Protein AF-A0A7X8DHG5-F1 (afdb_monomer)

Nearest PDB structures (foldseek):
  3jw3-assembly2_B  TM=5.162E-01  e=5.357E+00  Bacillus anthracis

Radius of gyration: 14.08 Å; Cα contacts (8 Å, |Δi|>4): 148; chains: 1; bounding box: 40×23×33 Å

pLDDT: mean 96.06, std 7.16, range [53.72, 98.81]

Mean predicted aligned error: 2.83 Å

Sequence (89 aa):
ADYDAIEAYLRAAEEQIPGYRVGVYGSYTVVEEMAHRGAAWHFWQTYAWSGGKKSKAANIYQHKNDVSMAGIGVDLNKSFGNEGFWYVE

Solvent-accessible surface area (backbone atoms only — not comparable to full-atom values): 5305 Å² total; per-residue (Å²): 132,68,58,70,60,52,40,53,50,38,49,57,51,37,75,72,36,85,97,59,78,42,59,46,76,34,30,32,68,55,45,52,50,36,55,74,67,64,42,45,78,27,27,35,30,35,47,93,71,18,84,85,51,81,58,90,76,42,11,29,36,38,74,46,73,77,40,76,53,98,88,39,76,40,68,46,67,46,82,70,59,75,66,74,80,78,81,79,130

Structure (mmCIF, N/CA/C/O backbone):
data_AF-A0A7X8DHG5-F1
#
_entry.id   AF-A0A7X8DHG5-F1
#
loop_
_atom_site.group_PDB
_atom_site.id
_atom_site.type_symbol
_atom_site.label_atom_id
_atom_site.label_alt_id
_atom_site.label_comp_id
_atom_site.label_asym_id
_atom_site.label_entity_id
_atom_site.label_seq_id
_atom_site.pdbx_PDB_ins_code
_atom_site.Cartn_x
_atom_site.Cartn_y
_atom_site.Cartn_z
_atom_site.occupancy
_atom_site.B_iso_or_equiv
_atom_site.auth_seq_id
_atom_site.auth_comp_id
_atom_site.auth_asym_id
_atom_site.auth_atom_id
_atom_site.pdbx_PDB_model_num
ATOM 1 N N . ALA A 1 1 ? -17.408 -3.684 -8.299 1.00 74.31 1 ALA A N 1
ATOM 2 C CA . ALA A 1 1 ? -16.124 -3.958 -7.629 1.00 74.31 1 ALA A CA 1
ATOM 3 C C . ALA A 1 1 ? -16.450 -4.440 -6.230 1.00 74.31 1 ALA A C 1
ATOM 5 O O . ALA A 1 1 ? -17.402 -3.928 -5.653 1.00 74.31 1 ALA A O 1
ATOM 6 N N . ASP A 1 2 ? -15.691 -5.396 -5.709 1.00 96.69 2 ASP A N 1
ATOM 7 C CA . ASP A 1 2 ? -16.075 -6.176 -4.524 1.00 96.69 2 ASP A CA 1
ATOM 8 C C . ASP A 1 2 ? -15.602 -5.528 -3.212 1.00 96.69 2 ASP A C 1
ATOM 10 O O . ASP A 1 2 ? -15.086 -6.195 -2.320 1.00 96.69 2 ASP A O 1
ATOM 14 N N . TYR A 1 3 ? -15.726 -4.201 -3.101 1.00 98.44 3 TYR A N 1
ATOM 15 C CA . TYR A 1 3 ? -15.118 -3.429 -2.011 1.00 98.44 3 TYR A CA 1
ATOM 16 C C . TYR A 1 3 ? -15.607 -3.831 -0.621 1.00 98.44 3 TYR A C 1
ATOM 18 O O . TYR A 1 3 ? -14.802 -3.866 0.302 1.00 98.44 3 TYR A O 1
ATOM 26 N N . ASP A 1 4 ? -16.879 -4.202 -0.483 1.00 98.69 4 ASP A N 1
ATOM 27 C CA . ASP A 1 4 ? -17.431 -4.654 0.798 1.00 98.69 4 ASP A CA 1
ATOM 28 C C . ASP A 1 4 ? -16.796 -5.980 1.243 1.00 98.69 4 ASP A C 1
ATOM 30 O O . ASP A 1 4 ? -16.473 -6.158 2.416 1.00 98.69 4 ASP A O 1
ATOM 34 N N . ALA A 1 5 ? -16.543 -6.893 0.300 1.00 98.75 5 ALA A N 1
ATOM 35 C CA . ALA A 1 5 ? -15.860 -8.151 0.588 1.00 98.75 5 ALA A CA 1
ATOM 36 C C . ALA A 1 5 ? -14.373 -7.931 0.916 1.00 98.75 5 ALA A C 1
ATOM 38 O O . ALA A 1 5 ? -13.841 -8.578 1.816 1.00 98.75 5 ALA A O 1
ATOM 39 N N . ILE A 1 6 ? -13.711 -6.996 0.222 1.00 98.62 6 ILE A N 1
ATOM 40 C CA . ILE A 1 6 ? -12.316 -6.619 0.499 1.00 98.62 6 ILE A CA 1
ATOM 41 C C . ILE A 1 6 ? -12.195 -6.017 1.903 1.00 98.62 6 ILE A C 1
ATOM 43 O O . ILE A 1 6 ? -11.325 -6.425 2.667 1.00 98.62 6 ILE A O 1
ATOM 47 N N . GLU A 1 7 ? -13.076 -5.086 2.266 1.00 98.75 7 GLU A N 1
ATOM 48 C CA . GLU A 1 7 ? -13.099 -4.493 3.603 1.00 98.75 7 GLU A CA 1
ATOM 49 C C . GLU A 1 7 ? -13.345 -5.551 4.681 1.00 98.75 7 GLU A C 1
ATOM 51 O O . GLU A 1 7 ? -12.602 -5.605 5.660 1.00 98.75 7 GLU A O 1
ATOM 56 N N . ALA A 1 8 ? -14.352 -6.411 4.494 1.00 98.75 8 ALA A N 1
ATOM 57 C CA . ALA A 1 8 ? -14.655 -7.478 5.443 1.00 98.75 8 ALA A CA 1
ATOM 58 C C . ALA A 1 8 ? -13.444 -8.397 5.665 1.00 98.75 8 ALA A C 1
ATOM 60 O O . ALA A 1 8 ? -13.130 -8.738 6.804 1.00 98.75 8 ALA A O 1
ATOM 61 N N . TYR A 1 9 ? -12.724 -8.740 4.593 1.00 98.62 9 TYR A N 1
ATOM 62 C CA . TYR A 1 9 ? -11.489 -9.514 4.684 1.00 98.62 9 TYR A CA 1
ATOM 63 C C . TYR A 1 9 ? -10.392 -8.777 5.463 1.00 98.62 9 TYR A C 1
ATOM 65 O O . TYR A 1 9 ? -9.777 -9.375 6.342 1.00 98.62 9 TYR A O 1
ATOM 73 N N . LEU A 1 10 ? -10.148 -7.493 5.176 1.00 98.69 10 LEU A N 1
ATOM 74 C CA . LEU A 1 10 ? -9.104 -6.716 5.856 1.00 98.69 10 LEU A CA 1
ATOM 75 C C . LEU A 1 10 ? -9.381 -6.580 7.358 1.00 98.69 10 LEU A C 1
ATOM 77 O O . LEU A 1 10 ? -8.469 -6.775 8.159 1.00 98.69 10 LEU A O 1
ATOM 81 N N . ARG A 1 11 ? -10.637 -6.321 7.741 1.00 98.56 11 ARG A N 1
ATOM 82 C CA . ARG A 1 11 ? -11.044 -6.238 9.152 1.00 98.56 11 ARG A CA 1
ATOM 83 C C . ARG A 1 11 ? -10.906 -7.583 9.860 1.00 98.56 11 ARG A C 1
ATOM 85 O O . ARG A 1 11 ? -10.312 -7.649 10.930 1.00 98.56 11 ARG A O 1
ATOM 92 N N . ALA A 1 12 ? -11.373 -8.664 9.234 1.00 98.56 12 ALA A N 1
ATOM 93 C CA . ALA A 1 12 ? -11.214 -10.003 9.793 1.00 98.56 12 ALA A CA 1
ATOM 94 C C . ALA A 1 12 ? -9.732 -10.390 9.936 1.00 98.56 12 ALA A C 1
ATOM 96 O O . ALA A 1 12 ? -9.349 -10.991 10.934 1.00 98.56 12 ALA A O 1
ATOM 97 N N . ALA A 1 13 ? -8.883 -10.029 8.968 1.00 98.31 13 ALA A N 1
ATOM 98 C CA . ALA A 1 13 ? -7.448 -10.274 9.046 1.00 98.31 13 ALA A CA 1
ATOM 99 C C . ALA A 1 13 ? -6.806 -9.509 10.211 1.00 98.31 13 ALA A C 1
ATOM 101 O O . ALA A 1 13 ? -6.012 -10.095 10.941 1.00 98.31 13 ALA A O 1
ATOM 102 N N . GLU A 1 14 ? -7.176 -8.240 10.410 1.00 97.94 14 GLU A N 1
ATOM 103 C CA . GLU A 1 14 ? -6.697 -7.413 11.523 1.00 97.94 14 GLU A CA 1
ATOM 104 C C . GLU A 1 14 ? -6.986 -8.048 12.890 1.00 97.94 14 GLU A C 1
ATOM 106 O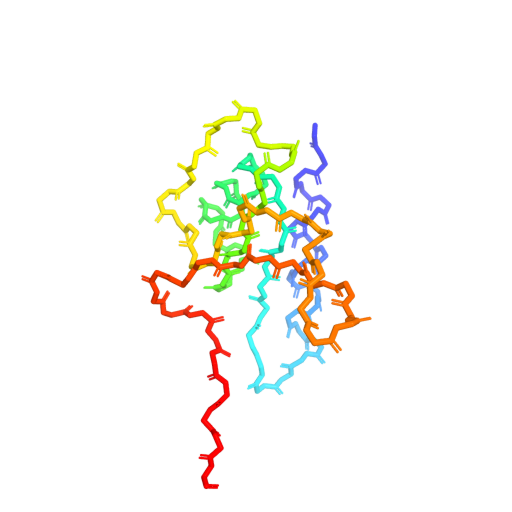 O . GLU A 1 14 ? -6.094 -8.120 13.735 1.00 97.94 14 GLU A O 1
ATOM 111 N N . GLU A 1 15 ? -8.194 -8.587 13.083 1.00 98.19 15 GLU A N 1
ATOM 112 C CA . GLU A 1 15 ? -8.584 -9.278 14.319 1.00 98.19 15 GLU A CA 1
ATOM 113 C C . GLU A 1 15 ? -7.696 -10.495 14.640 1.00 98.19 15 GLU A C 1
ATOM 115 O O . GLU A 1 15 ? -7.575 -10.878 15.804 1.00 98.19 15 GLU A O 1
ATOM 120 N N . GLN A 1 16 ? -7.057 -11.100 13.631 1.00 98.31 16 GLN A N 1
ATOM 121 C CA . GLN A 1 16 ? -6.218 -12.294 13.788 1.00 98.31 16 GLN A CA 1
ATOM 122 C C . GLN A 1 16 ? -4.718 -11.997 13.946 1.00 98.31 16 GLN A C 1
ATOM 124 O O . GLN A 1 16 ? -3.943 -12.928 14.166 1.00 98.31 16 GLN A O 1
ATOM 129 N N . ILE A 1 17 ? -4.284 -10.734 13.849 1.00 96.31 17 ILE A N 1
ATOM 130 C CA . ILE A 1 17 ? -2.861 -10.350 13.918 1.00 96.31 17 ILE A CA 1
ATOM 131 C C . ILE A 1 17 ? -2.564 -9.376 15.072 1.00 96.31 17 ILE A C 1
ATOM 133 O O . ILE A 1 17 ? -2.033 -8.285 14.847 1.00 96.31 17 ILE A O 1
ATOM 137 N N . PRO A 1 18 ? -2.862 -9.740 16.335 1.00 95.94 18 PRO A N 1
ATOM 138 C CA . PRO A 1 18 ? -2.651 -8.845 17.467 1.00 95.94 18 PRO A CA 1
ATOM 139 C C . PRO A 1 18 ? -1.186 -8.393 17.550 1.00 95.94 18 PRO A C 1
ATOM 141 O O . PRO A 1 18 ? -0.261 -9.200 17.480 1.00 95.94 18 PRO A O 1
ATOM 144 N N . GLY A 1 19 ? -0.982 -7.083 17.698 1.00 93.69 19 GLY A N 1
ATOM 145 C CA . GLY A 1 19 ? 0.346 -6.460 17.709 1.00 93.69 19 GLY A CA 1
ATOM 146 C C . GLY A 1 19 ? 0.866 -6.032 16.332 1.00 93.69 19 GLY A C 1
ATOM 147 O O . GLY A 1 19 ? 1.850 -5.299 16.266 1.00 93.69 19 GLY A O 1
ATOM 148 N N . TYR A 1 20 ? 0.183 -6.402 15.248 1.00 94.56 20 TYR A N 1
ATOM 149 C CA . TYR A 1 20 ? 0.468 -5.935 13.893 1.00 94.56 20 TYR A CA 1
ATOM 150 C C . TYR A 1 20 ? -0.677 -5.071 13.357 1.00 94.56 20 TYR A C 1
ATOM 152 O O . TYR A 1 20 ? -1.773 -5.031 13.912 1.00 94.56 20 TYR A O 1
ATOM 160 N N . ARG A 1 21 ? -0.410 -4.346 12.268 1.00 95.31 21 ARG A N 1
ATOM 161 C CA . ARG A 1 21 ? -1.403 -3.528 11.563 1.00 95.31 21 ARG A CA 1
ATOM 162 C C . ARG A 1 21 ? -1.651 -4.090 10.177 1.00 95.31 21 ARG A C 1
ATOM 164 O O . ARG A 1 21 ? -0.698 -4.359 9.445 1.00 95.31 21 ARG A O 1
ATOM 171 N N . VAL A 1 22 ? -2.921 -4.216 9.802 1.00 97.56 22 VAL A N 1
ATOM 172 C CA . VAL A 1 22 ? -3.288 -4.633 8.448 1.00 97.56 22 VAL A CA 1
ATOM 173 C C . VAL A 1 22 ? -2.973 -3.522 7.439 1.00 97.56 22 VAL A C 1
ATOM 175 O O . VAL A 1 22 ? -3.231 -2.338 7.674 1.00 97.56 22 VAL A O 1
ATOM 178 N N . GLY A 1 23 ? -2.405 -3.912 6.303 1.00 97.81 23 GLY A N 1
ATOM 179 C CA . GLY A 1 23 ? -2.203 -3.058 5.138 1.00 97.81 23 GLY A CA 1
ATOM 180 C C . GLY A 1 23 ? -2.835 -3.681 3.899 1.00 97.81 23 GLY A C 1
ATOM 181 O O . GLY A 1 23 ? -3.139 -4.874 3.882 1.00 97.81 23 GLY A O 1
ATOM 182 N N . VAL A 1 24 ? -3.020 -2.884 2.850 1.00 98.38 24 VAL A N 1
ATOM 183 C CA . VAL A 1 24 ? -3.572 -3.354 1.575 1.00 98.38 24 VAL A CA 1
ATOM 184 C C . VAL A 1 24 ? -2.637 -3.020 0.420 1.00 98.38 24 VAL A C 1
ATOM 186 O O . VAL A 1 24 ? -2.174 -1.886 0.281 1.00 98.38 24 VAL A O 1
ATOM 189 N N . TYR A 1 25 ? -2.385 -4.021 -0.424 1.00 98.56 25 TYR A N 1
ATOM 190 C CA . TYR A 1 25 ? -1.721 -3.857 -1.710 1.00 98.56 25 TYR A CA 1
ATOM 191 C C . TYR A 1 25 ? -2.743 -3.931 -2.845 1.00 98.56 25 TYR A C 1
ATOM 193 O O . TYR A 1 25 ? -3.530 -4.875 -2.902 1.00 98.56 25 TYR A O 1
ATOM 201 N N . GLY A 1 26 ? -2.750 -2.961 -3.761 1.00 98.31 26 GLY A N 1
ATOM 202 C CA . GLY A 1 26 ? -3.744 -2.966 -4.833 1.00 98.31 26 GLY A CA 1
ATOM 203 C C . GLY A 1 26 ? -3.631 -1.855 -5.871 1.00 98.31 26 GLY A C 1
ATOM 204 O O . GLY A 1 26 ? -2.661 -1.097 -5.935 1.00 98.31 26 GLY A O 1
ATOM 205 N N . SER A 1 27 ? -4.651 -1.788 -6.730 1.00 98.56 27 SER A N 1
ATOM 206 C CA . SER A 1 27 ? -4.822 -0.696 -7.689 1.00 98.56 27 SER A CA 1
ATOM 207 C C . SER A 1 27 ? -5.087 0.633 -6.979 1.00 98.56 27 SER A C 1
ATOM 209 O O . SER A 1 27 ? -5.475 0.670 -5.811 1.00 98.56 27 SER A O 1
ATOM 211 N N . TYR A 1 28 ? -4.972 1.732 -7.727 1.00 98.75 28 TYR A N 1
ATOM 212 C CA . TYR A 1 28 ? -5.409 3.060 -7.299 1.00 98.75 28 TYR A CA 1
ATOM 213 C C . TYR A 1 28 ? -6.810 3.040 -6.670 1.00 98.75 28 TYR A C 1
ATOM 215 O O . TYR A 1 28 ? -7.004 3.613 -5.607 1.00 98.75 28 TYR A O 1
ATOM 223 N N . THR A 1 29 ? -7.777 2.358 -7.290 1.00 98.50 29 THR A N 1
ATOM 224 C CA . THR A 1 29 ? -9.166 2.371 -6.810 1.00 98.50 29 THR A CA 1
ATOM 225 C C . THR A 1 29 ? -9.351 1.588 -5.514 1.00 98.50 29 THR A C 1
ATOM 227 O O . THR A 1 29 ? -10.113 2.027 -4.664 1.00 98.50 29 THR A O 1
ATOM 230 N N . VAL A 1 30 ? -8.638 0.470 -5.329 1.00 98.62 30 VAL A N 1
ATOM 231 C CA . VAL A 1 30 ? -8.662 -0.280 -4.061 1.00 98.62 30 VAL A CA 1
ATOM 232 C C . VAL A 1 30 ? -8.015 0.537 -2.947 1.00 98.62 30 VAL A C 1
ATOM 234 O O . VAL A 1 30 ? -8.583 0.639 -1.865 1.00 98.62 30 VAL A O 1
ATOM 237 N N . VAL A 1 31 ? -6.856 1.147 -3.215 1.00 98.69 31 VAL A N 1
ATOM 238 C CA . VAL A 1 31 ? -6.156 1.981 -2.229 1.00 98.69 31 VAL A CA 1
ATOM 239 C C . VAL A 1 31 ? -7.019 3.165 -1.795 1.00 98.69 31 VAL A C 1
ATOM 241 O O . VAL A 1 31 ? -7.185 3.374 -0.599 1.00 98.69 31 VAL A O 1
ATOM 244 N N . GLU A 1 32 ? -7.596 3.914 -2.736 1.00 98.69 32 GLU A N 1
ATOM 245 C CA . GLU A 1 32 ? -8.430 5.076 -2.402 1.00 98.69 32 GLU A CA 1
ATOM 246 C C . GLU A 1 32 ? -9.690 4.670 -1.635 1.00 98.69 32 GLU A C 1
ATOM 248 O O . GLU A 1 32 ? -10.026 5.315 -0.645 1.00 98.69 32 GLU A O 1
ATOM 253 N N . GLU A 1 33 ? -10.361 3.590 -2.045 1.00 98.75 33 GLU A N 1
ATOM 254 C CA . GLU A 1 33 ? -11.588 3.148 -1.380 1.00 98.75 33 GLU A CA 1
ATOM 255 C C . GLU A 1 33 ? -11.308 2.642 0.040 1.00 98.75 33 GLU A C 1
ATOM 257 O O . GLU A 1 33 ? -11.984 3.043 0.984 1.00 98.75 33 GLU A O 1
ATOM 262 N N . MET A 1 34 ? -10.283 1.804 0.233 1.00 98.75 34 MET A N 1
ATOM 263 C CA . MET A 1 34 ? -9.948 1.287 1.565 1.00 98.75 34 MET A CA 1
ATOM 264 C C . MET A 1 34 ? -9.397 2.380 2.487 1.00 98.75 34 MET A C 1
ATOM 266 O O . MET A 1 34 ? -9.643 2.334 3.692 1.00 98.75 34 MET A O 1
ATOM 270 N N . ALA A 1 35 ? -8.708 3.386 1.936 1.00 98.38 35 ALA A N 1
ATOM 271 C CA . ALA A 1 35 ? -8.297 4.568 2.688 1.00 98.38 35 ALA A CA 1
ATOM 272 C C . ALA A 1 35 ? -9.502 5.417 3.108 1.00 98.38 35 ALA A C 1
ATOM 274 O O . ALA A 1 35 ? -9.608 5.785 4.275 1.00 98.38 35 ALA A O 1
ATOM 275 N N . HIS A 1 36 ? -10.438 5.675 2.191 1.00 98.62 36 HIS A N 1
ATOM 276 C CA . HIS A 1 36 ? -11.669 6.412 2.479 1.00 98.62 36 HIS A CA 1
ATOM 277 C C . HIS A 1 36 ? -12.511 5.734 3.572 1.00 98.62 36 HIS A C 1
ATOM 279 O O . HIS A 1 36 ? -13.046 6.413 4.446 1.00 98.62 36 HIS A O 1
ATOM 285 N N . ARG A 1 37 ? -12.588 4.398 3.563 1.00 98.50 37 ARG A N 1
ATOM 286 C CA . ARG A 1 37 ? -13.331 3.611 4.561 1.00 98.50 37 ARG A CA 1
ATOM 287 C C . ARG A 1 37 ? -12.587 3.379 5.879 1.00 98.50 37 ARG A C 1
ATOM 289 O O . ARG A 1 37 ? -13.176 2.851 6.821 1.00 98.50 37 ARG A O 1
ATOM 296 N N . GLY A 1 38 ? -11.296 3.709 5.952 1.00 98.31 38 GLY A N 1
ATOM 297 C CA . GLY A 1 38 ? -10.457 3.360 7.102 1.00 98.31 38 GLY A CA 1
ATOM 298 C C . GLY A 1 38 ? -10.385 1.846 7.337 1.00 98.31 38 GLY A C 1
ATOM 299 O O . GLY A 1 38 ? -10.471 1.390 8.474 1.00 98.31 38 GLY A O 1
ATOM 300 N N . ALA A 1 39 ? -10.305 1.063 6.258 1.00 98.25 39 ALA A N 1
ATOM 301 C CA . ALA A 1 39 ? -10.286 -0.401 6.303 1.00 98.25 39 ALA A CA 1
ATOM 302 C C . ALA A 1 39 ? -8.868 -0.994 6.428 1.00 98.25 39 ALA A C 1
ATOM 304 O O . ALA A 1 39 ? -8.718 -2.201 6.583 1.00 98.25 39 ALA A O 1
ATOM 305 N N . ALA A 1 40 ? -7.827 -0.162 6.329 1.00 97.94 40 ALA A N 1
ATOM 306 C CA . ALA A 1 40 ? -6.431 -0.552 6.508 1.00 97.94 40 ALA A CA 1
ATOM 307 C C . ALA A 1 40 ? -5.597 0.616 7.053 1.00 97.94 40 ALA A C 1
ATOM 309 O O . ALA A 1 40 ? -5.989 1.779 6.938 1.00 97.94 40 ALA A O 1
ATOM 310 N N . TRP A 1 41 ? -4.426 0.305 7.612 1.00 97.12 41 TRP A N 1
ATOM 311 C CA . TRP A 1 41 ? -3.498 1.292 8.179 1.00 97.12 41 TRP A CA 1
ATOM 312 C C . TRP A 1 41 ? -2.407 1.733 7.206 1.00 97.12 41 TRP A C 1
ATOM 314 O O . TRP A 1 41 ? -1.923 2.862 7.294 1.00 97.12 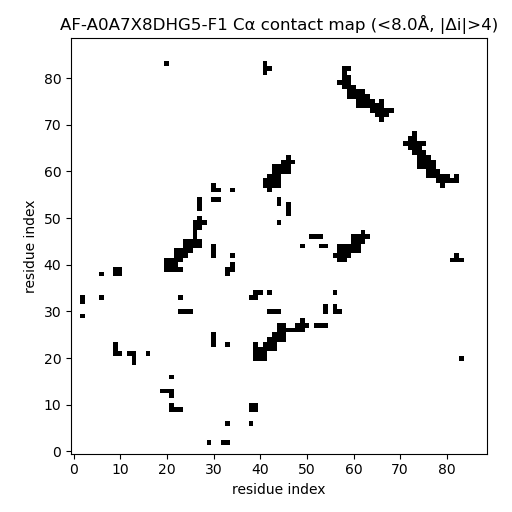41 TRP A O 1
ATOM 324 N N . HIS A 1 42 ? -2.002 0.830 6.310 1.00 97.69 42 HIS A N 1
ATOM 325 C CA . HIS A 1 42 ? -0.898 1.027 5.376 1.00 97.69 42 HIS A CA 1
ATOM 326 C C . HIS A 1 42 ? -1.330 0.677 3.952 1.00 97.69 42 HIS A C 1
ATO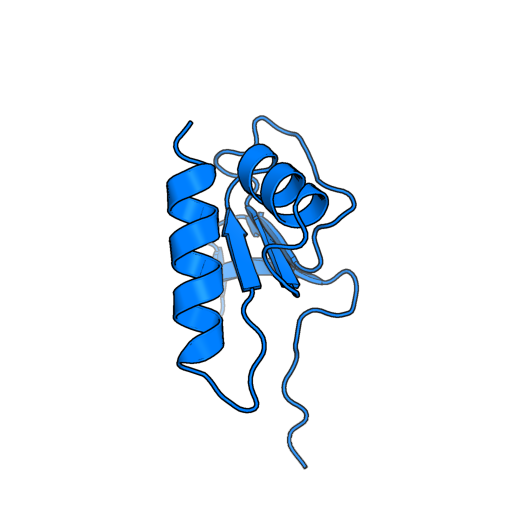M 328 O O . HIS A 1 42 ? -2.008 -0.326 3.721 1.00 97.69 42 HIS A O 1
ATOM 334 N N . PHE A 1 43 ? -0.914 1.489 2.984 1.00 98.56 43 PHE A N 1
ATOM 335 C CA . PHE A 1 43 ? -1.375 1.400 1.603 1.00 98.56 43 PHE A CA 1
ATOM 336 C C . PHE A 1 43 ? -0.205 1.241 0.639 1.00 98.56 43 PHE A C 1
ATOM 338 O O . PHE A 1 43 ? 0.626 2.140 0.485 1.00 98.56 43 PHE A O 1
ATOM 345 N N . TRP A 1 44 ? -0.167 0.112 -0.061 1.00 98.69 44 TRP A N 1
ATOM 346 C CA . TRP A 1 44 ? 0.814 -0.172 -1.098 1.00 98.69 44 TRP A CA 1
ATOM 347 C C . TRP A 1 44 ? 0.132 -0.202 -2.467 1.00 98.69 44 TRP A C 1
ATOM 349 O O . TRP A 1 44 ? -0.592 -1.121 -2.829 1.00 98.69 44 TRP A O 1
ATOM 359 N N . GLN A 1 45 ? 0.358 0.825 -3.273 1.00 98.81 45 GLN A N 1
ATOM 360 C CA . GLN A 1 45 ? -0.227 0.903 -4.605 1.00 98.81 45 GLN A CA 1
ATOM 361 C C . GLN A 1 45 ? 0.713 0.298 -5.660 1.00 98.81 45 GLN A C 1
ATOM 363 O O . GLN A 1 45 ? 1.915 0.549 -5.624 1.00 98.81 45 GLN A O 1
ATOM 368 N N . THR A 1 46 ? 0.186 -0.407 -6.663 1.00 98.75 46 THR A N 1
ATOM 369 C CA . THR A 1 46 ? 0.952 -0.777 -7.873 1.00 98.75 46 THR A CA 1
ATOM 370 C C . THR A 1 46 ? 0.568 0.023 -9.104 1.00 98.75 46 THR A C 1
ATOM 372 O O . THR A 1 46 ? -0.601 0.340 -9.306 1.00 98.75 46 THR A O 1
ATOM 375 N N . TYR A 1 47 ? 1.537 0.335 -9.964 1.00 98.56 47 TYR A N 1
ATOM 376 C CA . TYR A 1 47 ? 1.280 1.002 -11.239 1.00 98.56 47 TYR A CA 1
ATOM 377 C C . TYR A 1 47 ? 0.546 0.112 -12.257 1.00 98.56 47 TYR A C 1
ATOM 379 O O . TYR A 1 47 ? -0.240 0.641 -13.047 1.00 98.56 47 TYR A O 1
ATOM 387 N N . ALA A 1 48 ? 0.773 -1.210 -12.226 1.00 98.25 48 ALA A N 1
ATOM 388 C CA . ALA A 1 48 ? 0.462 -2.138 -13.321 1.00 98.25 48 ALA A CA 1
ATOM 389 C C . ALA A 1 48 ? -1.020 -2.134 -13.731 1.00 98.25 48 ALA A C 1
ATOM 391 O O . ALA A 1 48 ? -1.354 -2.198 -14.911 1.00 98.25 48 ALA A O 1
ATOM 392 N N . TRP A 1 49 ? -1.909 -1.974 -12.754 1.00 97.50 49 TRP A N 1
ATOM 393 C CA . TRP A 1 49 ? -3.359 -1.906 -12.951 1.00 97.50 49 TRP A CA 1
ATOM 394 C C . TRP A 1 49 ? -3.981 -0.695 -12.242 1.00 97.50 49 TRP A C 1
ATOM 396 O O . TRP A 1 49 ? -5.115 -0.736 -11.772 1.00 97.50 49 TRP A O 1
ATOM 406 N N . SER A 1 50 ? -3.238 0.414 -12.168 1.00 98.38 50 SER A N 1
ATOM 407 C CA . SER A 1 50 ? -3.736 1.700 -11.644 1.00 98.38 50 SER A CA 1
ATOM 408 C C . SER A 1 50 ? -4.178 2.689 -12.723 1.00 98.38 50 SER A C 1
ATOM 410 O O . SER A 1 50 ? -4.556 3.816 -12.404 1.00 98.38 50 SER A O 1
ATOM 412 N N . GLY A 1 51 ? -4.109 2.310 -14.004 1.00 97.31 51 GLY A N 1
ATOM 413 C CA . GLY A 1 51 ? -4.526 3.174 -15.115 1.00 97.31 51 GLY A CA 1
ATOM 414 C C . GLY A 1 51 ? -3.773 4.509 -15.166 1.00 97.31 51 GLY A C 1
ATOM 415 O O . GLY A 1 51 ? -4.365 5.537 -15.482 1.00 97.31 51 GLY A O 1
ATOM 416 N N . GLY A 1 52 ? -2.495 4.518 -14.770 1.00 97.62 52 GLY A N 1
ATOM 417 C CA . GLY A 1 52 ? -1.653 5.721 -14.724 1.00 97.62 52 GLY A CA 1
ATOM 418 C C . GLY A 1 52 ? -1.914 6.668 -13.545 1.00 97.62 52 GLY A C 1
ATOM 419 O O . GLY A 1 52 ? -1.228 7.681 -13.424 1.00 97.62 52 GLY A O 1
ATOM 420 N N . LYS A 1 53 ? -2.870 6.363 -12.659 1.00 98.56 53 LYS A N 1
ATOM 421 C CA . LYS A 1 53 ? -3.167 7.184 -11.476 1.00 98.56 53 LYS A CA 1
ATOM 422 C C . LYS A 1 53 ? -2.261 6.831 -10.301 1.00 98.56 53 LYS A C 1
ATOM 424 O O . LYS A 1 53 ? -1.805 5.697 -10.171 1.00 98.56 53 LYS A O 1
ATOM 429 N N . LYS A 1 54 ? -2.051 7.795 -9.403 1.00 98.50 54 LYS A N 1
ATOM 430 C CA . LYS A 1 54 ? -1.323 7.613 -8.143 1.00 98.50 54 LYS A CA 1
ATOM 431 C C . LYS A 1 54 ? -2.118 8.208 -6.981 1.00 98.50 54 LYS A C 1
ATOM 433 O O . LYS A 1 54 ? -2.506 9.372 -7.037 1.00 98.50 54 LYS A O 1
ATOM 438 N N . SER A 1 55 ? -2.354 7.399 -5.955 1.00 98.25 55 SER A N 1
ATOM 439 C CA . SER A 1 55 ? -3.064 7.769 -4.735 1.00 98.25 55 SER A CA 1
ATOM 440 C C . SER A 1 55 ? -2.183 8.637 -3.842 1.00 98.25 55 SER A C 1
ATOM 442 O O . SER A 1 55 ? -0.970 8.430 -3.754 1.00 98.25 55 SER A O 1
ATOM 444 N N . LYS A 1 56 ? -2.804 9.605 -3.161 1.00 97.62 56 LYS A N 1
ATOM 445 C CA . LYS A 1 56 ? -2.148 10.380 -2.096 1.00 97.62 56 LYS A CA 1
ATOM 446 C C . LYS A 1 56 ? -2.099 9.620 -0.768 1.00 97.62 56 LYS A C 1
ATOM 448 O O . LYS A 1 56 ? -1.300 9.985 0.084 1.00 97.62 56 LYS A O 1
ATOM 453 N N . ALA A 1 57 ? -2.930 8.591 -0.606 1.00 97.94 57 ALA A N 1
ATOM 454 C CA . ALA A 1 57 ? -2.946 7.729 0.571 1.00 97.94 57 ALA A CA 1
ATOM 455 C C . ALA A 1 57 ? -1.847 6.652 0.534 1.00 97.94 57 ALA A C 1
ATOM 457 O O . ALA A 1 57 ? -1.540 6.068 1.566 1.00 97.94 57 ALA A O 1
ATOM 458 N N . ALA A 1 58 ? -1.245 6.388 -0.633 1.00 98.31 58 ALA A N 1
ATOM 459 C CA . ALA A 1 58 ? -0.200 5.380 -0.777 1.00 98.31 58 ALA A CA 1
ATOM 460 C C . ALA A 1 58 ? 1.031 5.701 0.092 1.00 98.31 58 ALA A C 1
ATOM 462 O O . ALA A 1 58 ? 1.687 6.724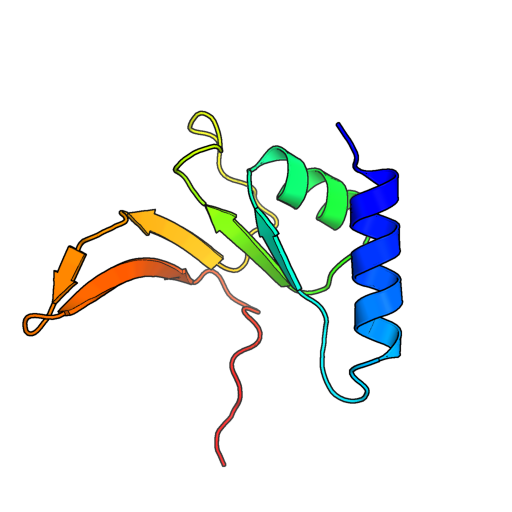 -0.105 1.00 98.31 58 ALA A O 1
ATOM 463 N N . ASN A 1 59 ? 1.388 4.778 0.985 1.00 98.44 59 ASN A N 1
ATOM 464 C CA . ASN A 1 59 ? 2.652 4.778 1.725 1.00 98.44 59 ASN A CA 1
ATOM 465 C C . ASN A 1 59 ? 3.783 4.183 0.877 1.00 98.44 59 ASN A C 1
ATOM 467 O O . A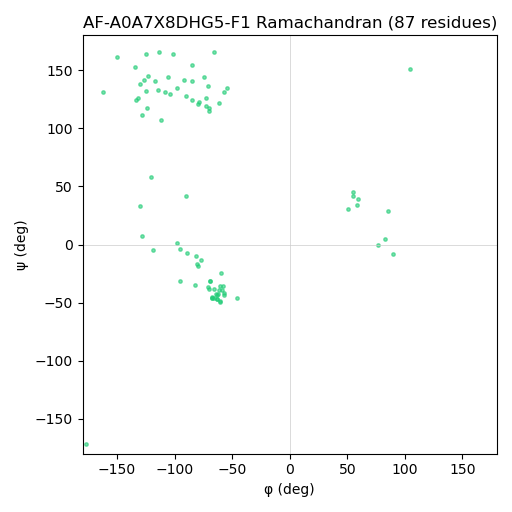SN A 1 59 ? 4.917 4.65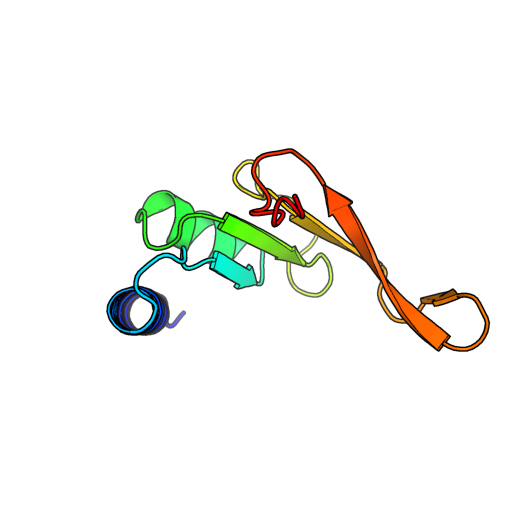3 0.930 1.00 98.44 59 ASN A O 1
ATOM 471 N N . ILE A 1 60 ? 3.461 3.178 0.055 1.00 98.50 60 ILE A N 1
ATOM 472 C CA . ILE A 1 60 ? 4.393 2.505 -0.857 1.00 98.50 60 ILE A CA 1
ATOM 473 C C . ILE A 1 60 ? 3.818 2.533 -2.277 1.00 98.50 60 ILE A C 1
ATOM 475 O O . ILE A 1 60 ? 2.617 2.346 -2.476 1.00 98.50 60 ILE A O 1
ATOM 479 N N . TYR A 1 61 ? 4.665 2.732 -3.289 1.00 98.69 61 TYR A N 1
ATOM 480 C CA . TYR A 1 61 ? 4.285 2.608 -4.699 1.00 98.69 61 TYR A CA 1
ATOM 481 C C . TYR A 1 61 ? 5.230 1.701 -5.483 1.00 98.69 61 TYR A C 1
ATOM 483 O O . TYR A 1 61 ? 6.374 2.082 -5.747 1.00 98.69 61 TYR A O 1
ATOM 491 N N . GLN A 1 62 ? 4.727 0.539 -5.905 1.00 98.81 62 GLN A N 1
ATOM 492 C CA . GLN A 1 62 ? 5.392 -0.323 -6.879 1.00 98.81 62 GLN A CA 1
ATOM 493 C C . GLN A 1 62 ? 5.336 0.356 -8.244 1.00 98.81 62 GLN A C 1
ATOM 495 O O . GLN A 1 62 ? 4.255 0.573 -8.793 1.00 98.81 62 GLN A O 1
ATOM 500 N N . HIS A 1 63 ? 6.498 0.726 -8.780 1.00 98.44 63 HIS A N 1
ATOM 501 C CA . HIS A 1 63 ? 6.597 1.559 -9.983 1.00 98.44 63 HIS A CA 1
ATOM 502 C C . HIS A 1 63 ? 7.313 0.879 -11.153 1.00 98.44 63 HIS A C 1
ATOM 504 O O . HIS A 1 63 ? 7.451 1.493 -12.214 1.00 98.44 63 HIS A O 1
ATOM 510 N N . LYS A 1 64 ? 7.840 -0.331 -10.944 1.00 98.38 64 LYS A N 1
ATOM 511 C CA . LYS A 1 64 ? 8.472 -1.149 -11.980 1.00 98.38 64 LYS A CA 1
ATOM 512 C C . LYS A 1 64 ? 8.563 -2.599 -11.507 1.00 98.38 64 LYS A C 1
ATOM 514 O O . LYS A 1 64 ? 9.047 -2.820 -10.401 1.00 98.38 64 LYS A O 1
ATOM 519 N N . ASN A 1 65 ? 8.152 -3.545 -12.344 1.00 97.94 65 ASN A N 1
ATOM 520 C CA . ASN A 1 65 ? 8.262 -4.976 -12.062 1.00 97.94 65 ASN A CA 1
ATOM 521 C C . ASN A 1 65 ? 9.454 -5.614 -12.792 1.00 97.94 65 ASN A C 1
ATOM 523 O O . ASN A 1 65 ? 9.997 -5.014 -13.727 1.00 97.94 65 ASN A O 1
ATOM 527 N N . ASP A 1 66 ? 9.833 -6.817 -12.358 1.00 96.00 66 ASP A N 1
ATOM 528 C CA . ASP A 1 66 ? 10.767 -7.727 -13.043 1.00 96.00 66 ASP A CA 1
ATOM 529 C C . ASP A 1 66 ? 12.140 -7.111 -13.379 1.00 96.00 66 ASP A C 1
ATOM 531 O O . ASP A 1 66 ? 12.713 -7.304 -14.455 1.00 96.00 66 ASP A O 1
ATOM 535 N N . VAL A 1 67 ? 12.705 -6.340 -12.447 1.00 98.19 67 VAL A N 1
ATOM 536 C CA . VAL A 1 67 ? 14.054 -5.782 -12.583 1.00 98.19 67 VAL A CA 1
ATOM 537 C C . VAL A 1 67 ? 15.083 -6.806 -12.121 1.00 98.19 67 VAL A C 1
ATOM 539 O O . VAL A 1 67 ? 15.046 -7.252 -10.983 1.00 98.19 67 VAL A O 1
ATOM 542 N N . SER A 1 68 ? 16.052 -7.143 -12.972 1.00 98.06 68 SER A N 1
ATOM 543 C CA . SER A 1 68 ? 17.206 -7.944 -12.551 1.00 98.06 68 SER A CA 1
ATOM 544 C C . SER A 1 68 ? 18.155 -7.105 -11.688 1.00 98.06 68 SER A C 1
ATOM 546 O O . SER A 1 68 ? 18.690 -6.093 -12.146 1.00 98.06 68 SER A O 1
ATOM 548 N N . MET A 1 69 ? 18.373 -7.524 -10.440 1.00 97.31 69 MET A N 1
ATOM 549 C CA . MET A 1 69 ? 19.333 -6.937 -9.505 1.00 97.31 69 MET A CA 1
ATOM 550 C C . MET A 1 69 ? 20.142 -8.059 -8.852 1.00 9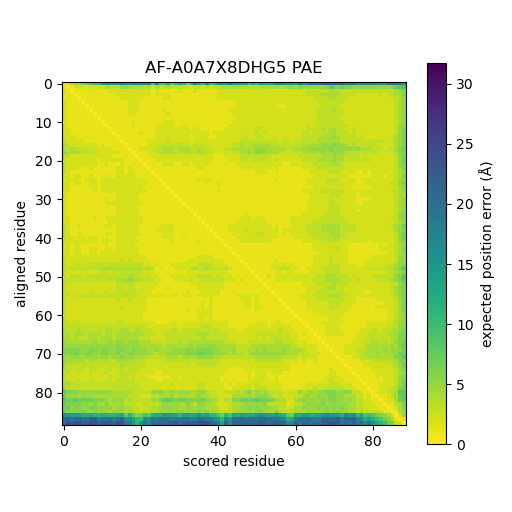7.31 69 MET A C 1
ATOM 552 O O . MET A 1 69 ? 19.577 -9.000 -8.305 1.00 97.31 69 MET A O 1
ATOM 556 N N . ALA A 1 70 ? 21.474 -7.992 -8.953 1.00 96.56 70 ALA A N 1
ATOM 557 C CA . ALA A 1 70 ? 22.380 -9.057 -8.500 1.00 96.56 70 ALA A CA 1
ATOM 558 C C . ALA A 1 70 ? 22.020 -10.468 -9.033 1.00 96.56 70 ALA A C 1
ATOM 560 O O . ALA A 1 70 ? 22.267 -11.471 -8.372 1.00 96.56 70 ALA A O 1
ATOM 561 N N . GLY A 1 71 ? 21.434 -10.547 -10.236 1.00 96.81 71 GLY A N 1
ATOM 562 C CA . GLY A 1 71 ? 21.017 -11.807 -10.864 1.00 96.81 71 GLY A CA 1
ATOM 563 C C . GLY A 1 71 ? 19.651 -12.341 -10.414 1.00 96.81 71 GLY A C 1
ATOM 564 O O . GLY A 1 71 ? 19.268 -13.424 -10.847 1.00 96.81 71 GLY A O 1
ATOM 565 N N . ILE A 1 72 ? 18.910 -11.599 -9.586 1.00 97.62 72 ILE A N 1
ATOM 566 C CA . ILE A 1 72 ? 17.588 -11.976 -9.066 1.00 97.62 72 ILE A CA 1
ATOM 567 C C . ILE A 1 72 ? 16.541 -10.974 -9.568 1.00 97.62 72 ILE A C 1
ATOM 569 O O . ILE A 1 72 ? 16.808 -9.774 -9.635 1.00 97.62 72 ILE A O 1
ATOM 573 N N . GLY A 1 73 ? 15.351 -11.456 -9.933 1.00 97.94 73 GLY A N 1
ATOM 574 C CA . GLY A 1 73 ? 14.216 -10.599 -10.280 1.00 97.94 73 GLY A CA 1
ATOM 575 C C . GLY A 1 73 ? 13.619 -9.933 -9.040 1.00 97.94 73 GLY A C 1
ATOM 576 O O . GLY A 1 73 ? 13.281 -10.616 -8.075 1.00 97.94 73 GLY A O 1
ATOM 577 N N . VAL A 1 74 ? 13.498 -8.607 -9.066 1.00 98.25 74 VAL A N 1
ATOM 578 C CA . VAL A 1 74 ? 12.914 -7.796 -7.993 1.00 98.25 74 VAL A CA 1
ATOM 579 C C . VAL A 1 74 ? 11.951 -6.750 -8.550 1.00 98.25 74 VAL A C 1
ATOM 581 O O . VAL A 1 74 ? 12.121 -6.251 -9.664 1.00 98.25 74 VAL A O 1
ATOM 584 N N . ASP A 1 75 ? 10.980 -6.351 -7.732 1.00 98.38 75 ASP A N 1
ATOM 585 C CA . ASP A 1 75 ? 10.094 -5.227 -8.025 1.00 98.38 75 ASP A CA 1
ATOM 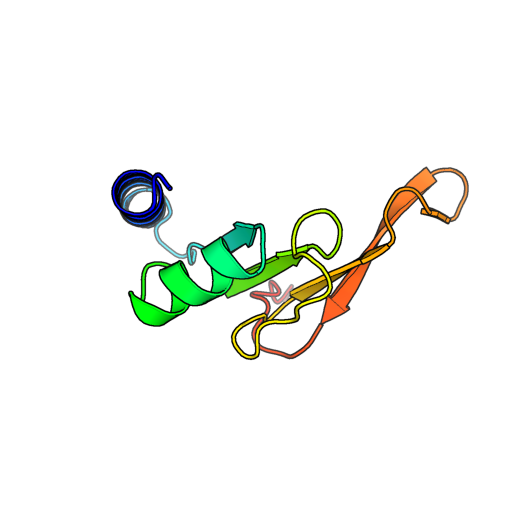586 C C . ASP A 1 75 ? 10.585 -3.962 -7.317 1.00 98.38 75 ASP A C 1
ATOM 588 O O . ASP A 1 75 ? 10.917 -3.973 -6.128 1.00 98.38 75 ASP A O 1
ATOM 592 N N . LEU A 1 76 ? 10.608 -2.842 -8.038 1.00 98.56 76 LEU A N 1
ATOM 593 C CA . LEU A 1 76 ? 11.038 -1.563 -7.486 1.00 98.56 76 LEU A CA 1
ATOM 594 C C . LEU A 1 76 ? 9.857 -0.801 -6.892 1.00 98.56 76 LEU A C 1
ATOM 596 O O . LEU A 1 76 ? 8.842 -0.542 -7.551 1.00 98.56 76 LEU A O 1
ATOM 600 N N . ASN A 1 77 ? 10.042 -0.384 -5.644 1.00 98.50 77 ASN A N 1
ATOM 601 C CA . ASN A 1 77 ? 9.054 0.319 -4.844 1.00 98.50 77 ASN A CA 1
ATOM 602 C C . ASN A 1 77 ? 9.609 1.664 -4.369 1.00 98.50 77 ASN A C 1
ATOM 604 O O . ASN A 1 77 ? 10.795 1.790 -4.071 1.00 98.50 77 ASN A O 1
ATOM 608 N N . LYS A 1 78 ? 8.741 2.675 -4.289 1.00 98.00 78 LYS A N 1
ATOM 609 C CA . LYS A 1 78 ? 9.036 3.971 -3.667 1.00 98.00 78 LYS A CA 1
ATOM 610 C C . LYS A 1 78 ? 8.280 4.106 -2.354 1.00 98.00 78 LYS A C 1
ATOM 612 O O . LYS A 1 78 ? 7.072 3.898 -2.329 1.00 98.00 78 LYS A O 1
ATOM 617 N N . SER A 1 79 ? 9.013 4.506 -1.327 1.00 97.12 79 SER A N 1
ATOM 618 C CA . SER A 1 79 ? 8.536 4.865 0.009 1.00 97.12 79 SER A CA 1
ATOM 619 C C . SER A 1 79 ? 8.073 6.324 0.071 1.00 97.12 79 SER A C 1
ATOM 621 O O . SER A 1 79 ? 8.737 7.187 -0.509 1.00 97.12 79 SER A O 1
ATOM 623 N N . PHE A 1 80 ? 6.984 6.615 0.788 1.00 96.31 80 PHE A N 1
ATOM 624 C CA . PHE A 1 80 ? 6.478 7.978 1.035 1.00 96.31 80 PHE A CA 1
ATOM 625 C C . PHE A 1 80 ? 6.216 8.305 2.516 1.00 96.31 80 PHE A C 1
ATOM 627 O O . PHE A 1 80 ? 5.699 9.378 2.821 1.00 96.31 80 PHE A O 1
ATOM 634 N N . GLY A 1 81 ? 6.595 7.420 3.431 1.00 92.88 81 GLY A N 1
ATOM 635 C CA . GLY A 1 81 ? 6.424 7.523 4.876 1.00 92.88 81 GLY A CA 1
ATOM 636 C C . GLY A 1 81 ? 5.304 6.634 5.426 1.00 92.88 81 GLY A C 1
ATOM 637 O O . GLY A 1 8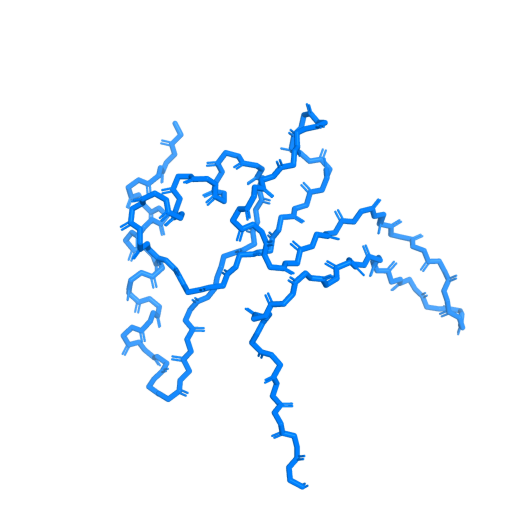1 ? 4.294 6.377 4.763 1.00 92.88 81 GLY A O 1
ATOM 638 N N . ASN A 1 82 ? 5.473 6.213 6.684 1.00 90.88 82 ASN A N 1
ATOM 639 C CA . ASN A 1 82 ? 4.541 5.360 7.428 1.00 90.88 82 ASN A CA 1
ATOM 640 C C . ASN A 1 82 ? 4.213 4.043 6.698 1.00 90.88 82 ASN A C 1
ATOM 642 O O . ASN A 1 82 ? 3.061 3.636 6.593 1.00 90.88 82 ASN A O 1
ATOM 646 N N . GLU A 1 83 ? 5.231 3.380 6.164 1.00 91.69 83 GLU A N 1
ATOM 647 C CA . GLU A 1 83 ? 5.121 2.139 5.391 1.00 91.69 83 GLU A CA 1
ATOM 648 C C . GLU A 1 83 ? 4.903 0.898 6.258 1.00 91.69 83 GLU A C 1
ATOM 650 O O . GLU A 1 83 ? 4.566 -0.159 5.735 1.00 91.69 83 GLU A O 1
ATOM 655 N N . GLY A 1 84 ? 5.102 1.023 7.573 1.00 90.69 84 GLY A N 1
ATOM 656 C CA . GLY A 1 84 ? 5.065 -0.104 8.502 1.00 90.69 84 GLY A CA 1
ATOM 657 C C . GLY A 1 84 ? 6.402 -0.841 8.613 1.00 90.69 84 GLY A C 1
ATOM 658 O O . GLY A 1 84 ? 6.409 -2.040 8.885 1.00 90.69 84 GLY A O 1
ATOM 659 N N . PHE A 1 85 ? 7.532 -0.153 8.395 1.00 89.62 85 PHE A N 1
ATOM 660 C CA . PHE A 1 85 ? 8.853 -0.738 8.631 1.00 89.62 85 PHE A CA 1
ATOM 661 C C . PHE A 1 85 ? 8.963 -1.286 10.052 1.00 89.62 85 PHE A C 1
ATOM 663 O O . PHE A 1 85 ? 8.581 -0.628 11.020 1.00 89.62 85 PHE A O 1
ATOM 670 N N . TRP A 1 86 ? 9.511 -2.491 10.169 1.00 88.31 86 TRP A N 1
ATOM 671 C CA . TRP A 1 86 ? 9.876 -3.042 11.461 1.00 88.31 86 TRP A CA 1
ATOM 672 C C . TRP A 1 86 ? 11.192 -2.408 11.878 1.00 88.31 86 TRP A C 1
ATOM 674 O O . TRP A 1 86 ? 12.184 -2.478 11.151 1.00 88.31 86 TRP A O 1
ATOM 684 N N . TYR A 1 87 ? 11.192 -1.772 13.042 1.00 77.25 87 TYR A N 1
ATOM 685 C CA . TYR A 1 87 ? 12.442 -1.441 13.696 1.00 77.25 87 TYR A CA 1
ATOM 686 C C . TYR A 1 87 ? 13.037 -2.758 14.187 1.00 77.25 87 TYR A C 1
ATOM 688 O O . TYR A 1 87 ? 12.416 -3.473 14.970 1.00 77.25 87 TYR A O 1
ATOM 696 N N . VAL A 1 88 ? 14.207 -3.103 13.668 1.00 58.75 88 VAL A N 1
ATOM 697 C CA . VAL A 1 88 ? 15.091 -4.046 14.345 1.00 58.75 88 VAL A CA 1
ATOM 698 C C . VAL A 1 88 ? 15.804 -3.253 15.435 1.00 58.75 88 VAL A C 1
ATOM 700 O O . VAL A 1 88 ? 16.418 -2.228 15.133 1.00 58.75 88 VAL A O 1
ATOM 703 N N . GLU A 1 89 ? 15.632 -3.678 16.688 1.00 53.72 89 GLU A N 1
ATOM 704 C CA . GLU A 1 89 ? 16.523 -3.275 17.785 1.00 53.72 89 GLU A CA 1
ATOM 705 C C . GLU A 1 89 ? 17.951 -3.776 17.532 1.00 53.72 89 GLU A C 1
ATOM 707 O O . GLU A 1 89 ? 18.102 -4.892 16.976 1.00 53.72 89 GLU A O 1
#

Secondary structure (DSSP, 8-state):
--HHHHHHHHHHHHHT-TTS--EEEE-HHHHHHHHHTT--SEEEEESTTTTT---SS-SEEEEEEEEEETTEEEEEEEE-S---PPPP-

Foldseek 3Di:
DPLVVVLVVLQVVQVVDPPAWGEDEEEPVNQVSCVVVVSGDAYEYEPPRNVNDDDPRHQKYFDAFQDQDPNDGDTDMDGDDPRRDDDDD